Protein AF-A0A7V7DD39-F1 (afdb_monomer_lite)

Sequence (76 aa):
MKRLSMEELQQQINDWNSKYPVGTTVKVEGYDEEKVTKTEARILFEQKAVIYLEGHNGYFDLVDCAPIDESEDSGD

pLDDT: mean 86.34, std 12.82, range [43.47, 95.56]

Foldseek 3Di:
DDFDALVRLVVVLVVCCVVAPFQFWKDFAPDPDIWGFHHRWDDDPSGFTWTDTPPDPDIDGVVRIGTPDPPPDDDD

Secondary structure (DSSP, 8-state):
-PPPPHHHHHHHHHHHHHHS-TT-EEEETT-SSEEEB-S--EEETTTEEEEEBTT-SSEEEGGGEEE---------

Structure (mmCIF, N/CA/C/O backbone):
data_AF-A0A7V7DD39-F1
#
_entry.id   AF-A0A7V7DD39-F1
#
loop_
_atom_site.group_PDB
_atom_site.id
_atom_site.type_symbol
_atom_site.label_atom_id
_atom_site.label_alt_id
_atom_site.label_comp_id
_atom_site.label_asym_id
_atom_site.label_entity_id
_atom_site.label_seq_id
_atom_site.pdbx_PDB_ins_code
_atom_site.Cartn_x
_atom_site.Cartn_y
_atom_site.Cartn_z
_atom_site.occupancy
_atom_site.B_iso_or_equiv
_atom_site.auth_seq_id
_atom_site.auth_comp_id
_atom_site.auth_asym_id
_atom_site.auth_atom_id
_atom_site.pdbx_PDB_model_num
ATOM 1 N N . MET A 1 1 ? 2.514 -6.275 -20.766 1.00 53.47 1 MET A N 1
ATOM 2 C CA . MET A 1 1 ? 2.443 -5.436 -19.550 1.00 53.47 1 MET A CA 1
ATOM 3 C C . MET A 1 1 ? 3.611 -4.468 -19.561 1.00 53.47 1 MET A C 1
ATOM 5 O O . MET A 1 1 ? 4.739 -4.906 -19.757 1.00 53.47 1 MET A O 1
ATOM 9 N N . LYS A 1 2 ? 3.337 -3.165 -19.463 1.00 61.34 2 LYS A N 1
ATOM 10 C CA . LYS A 1 2 ? 4.359 -2.112 -19.454 1.00 61.34 2 LYS A CA 1
ATOM 11 C C . LYS A 1 2 ? 5.068 -2.158 -18.095 1.00 61.34 2 LYS A C 1
ATOM 13 O O . LYS A 1 2 ? 4.394 -2.100 -17.074 1.00 61.34 2 LYS A O 1
ATOM 18 N N . ARG A 1 3 ? 6.391 -2.340 -18.076 1.00 69.00 3 ARG A N 1
ATOM 19 C CA . ARG A 1 3 ? 7.185 -2.164 -16.850 1.00 69.00 3 ARG A CA 1
ATOM 20 C C . ARG A 1 3 ? 7.322 -0.665 -16.613 1.00 69.00 3 ARG A C 1
ATOM 22 O O . ARG A 1 3 ? 7.713 0.039 -17.543 1.00 69.00 3 ARG A O 1
ATOM 29 N N . LEU A 1 4 ? 6.966 -0.207 -15.417 1.00 76.75 4 LEU A N 1
ATOM 30 C CA . LEU A 1 4 ? 7.210 1.171 -15.000 1.00 76.75 4 LEU A CA 1
ATOM 31 C C . LEU A 1 4 ? 8.723 1.387 -14.895 1.00 76.75 4 LEU A C 1
ATOM 33 O O . LEU A 1 4 ? 9.459 0.499 -14.458 1.00 76.75 4 LEU A O 1
ATOM 37 N N . SER A 1 5 ? 9.182 2.549 -15.340 1.00 87.25 5 SER A N 1
ATOM 38 C CA . SER A 1 5 ? 10.536 3.021 -15.067 1.00 87.25 5 SER A CA 1
ATOM 39 C C . SER A 1 5 ? 10.708 3.325 -13.572 1.00 87.25 5 SER A C 1
ATOM 41 O O . SER A 1 5 ? 9.730 3.478 -12.838 1.00 87.25 5 SER A O 1
ATOM 43 N N . MET A 1 6 ? 11.959 3.423 -13.110 1.00 85.75 6 MET A N 1
ATOM 44 C CA . MET A 1 6 ? 12.255 3.782 -11.715 1.00 85.75 6 MET A CA 1
ATOM 45 C C . MET A 1 6 ? 11.613 5.130 -11.350 1.00 85.75 6 MET A C 1
ATOM 47 O O . MET A 1 6 ? 10.979 5.252 -10.308 1.00 85.75 6 MET A O 1
ATOM 51 N N . GLU A 1 7 ? 11.700 6.112 -12.249 1.00 89.50 7 GLU A N 1
ATOM 52 C CA . GLU A 1 7 ? 11.123 7.445 -12.053 1.00 89.50 7 GLU A CA 1
ATOM 53 C C . GLU A 1 7 ? 9.599 7.394 -11.873 1.00 89.50 7 GLU A C 1
ATOM 55 O O . GLU A 1 7 ? 9.069 8.021 -10.958 1.00 89.50 7 GLU A O 1
ATOM 60 N N . GLU A 1 8 ? 8.895 6.594 -12.681 1.00 89.88 8 GLU A N 1
ATOM 61 C CA . GLU A 1 8 ? 7.444 6.405 -12.548 1.00 89.88 8 GLU A CA 1
ATOM 62 C C . GLU A 1 8 ? 7.072 5.712 -11.226 1.00 89.88 8 GLU A C 1
ATOM 64 O O . GLU A 1 8 ? 6.106 6.112 -10.578 1.00 89.88 8 GLU A O 1
ATOM 69 N N . LEU A 1 9 ? 7.846 4.707 -10.797 1.00 90.94 9 LEU A N 1
ATOM 70 C CA . LEU A 1 9 ? 7.638 4.037 -9.506 1.00 90.94 9 LEU A CA 1
ATOM 71 C C . LEU A 1 9 ? 7.843 4.998 -8.335 1.00 90.94 9 LEU A C 1
ATOM 73 O O . LEU 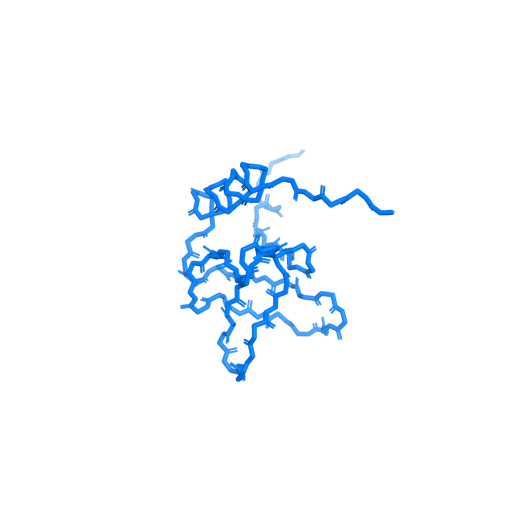A 1 9 ? 7.040 5.026 -7.404 1.00 90.94 9 LEU A O 1
ATOM 77 N N . GLN A 1 10 ? 8.909 5.794 -8.385 1.00 91.50 10 GLN A N 1
ATOM 78 C CA . GLN A 1 10 ? 9.207 6.762 -7.340 1.00 91.50 10 GLN A CA 1
ATOM 79 C C . GLN A 1 10 ? 8.130 7.843 -7.272 1.00 91.50 10 GLN A C 1
ATOM 81 O O . GLN A 1 10 ? 7.703 8.203 -6.175 1.00 91.50 10 GLN A O 1
ATOM 86 N N . GLN A 1 11 ? 7.658 8.330 -8.423 1.00 93.12 11 GLN A N 1
A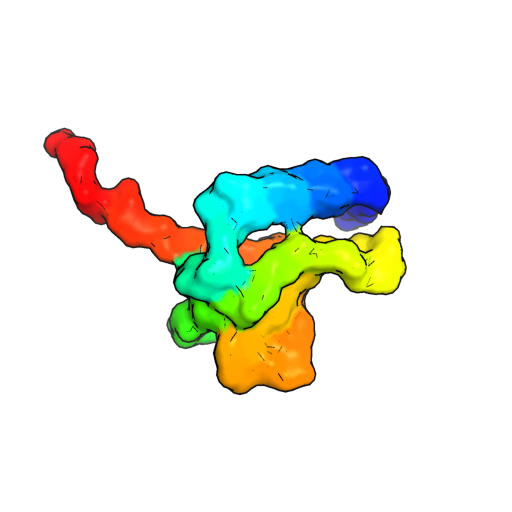TOM 87 C CA . GLN A 1 11 ? 6.565 9.294 -8.472 1.00 93.12 11 GLN A CA 1
ATOM 88 C C . GLN A 1 11 ? 5.286 8.710 -7.870 1.00 93.12 11 GLN A C 1
ATOM 90 O O . GLN A 1 11 ? 4.676 9.349 -7.020 1.00 93.12 11 GLN A O 1
ATOM 95 N N . GLN A 1 12 ? 4.927 7.474 -8.227 1.00 92.00 12 GLN A N 1
ATOM 96 C CA . GLN A 1 12 ? 3.755 6.796 -7.673 1.00 92.00 12 GLN A CA 1
ATOM 97 C C . GLN A 1 12 ? 3.830 6.664 -6.145 1.00 92.00 12 GLN A C 1
ATOM 99 O O . GLN A 1 12 ? 2.844 6.905 -5.452 1.00 92.00 12 GLN A O 1
ATOM 104 N N . ILE A 1 13 ? 5.001 6.311 -5.613 1.00 93.25 13 ILE A N 1
ATOM 105 C CA . ILE A 1 13 ? 5.230 6.217 -4.167 1.00 93.25 13 ILE A CA 1
ATOM 106 C C . ILE A 1 13 ? 5.113 7.583 -3.496 1.00 93.25 13 ILE A C 1
ATOM 108 O O . ILE A 1 13 ? 4.483 7.694 -2.448 1.00 93.25 13 ILE A O 1
ATOM 112 N N . ASN A 1 14 ? 5.705 8.617 -4.090 1.00 94.06 14 ASN A N 1
ATOM 113 C CA . ASN A 1 14 ? 5.642 9.970 -3.549 1.00 94.06 14 ASN A CA 1
ATOM 114 C C . ASN A 1 14 ? 4.199 10.485 -3.526 1.00 94.06 14 ASN A C 1
ATOM 116 O O . ASN A 1 14 ? 3.759 11.017 -2.510 1.00 94.06 14 ASN A O 1
ATOM 120 N N . ASP A 1 15 ? 3.455 10.280 -4.614 1.00 93.44 15 ASP A N 1
ATOM 121 C CA . ASP A 1 15 ? 2.048 10.666 -4.716 1.00 93.44 15 ASP A CA 1
ATOM 122 C C . ASP A 1 15 ? 1.195 9.922 -3.686 1.00 93.44 15 ASP A C 1
ATOM 124 O O . ASP A 1 15 ? 0.323 10.524 -3.059 1.00 93.44 15 ASP A O 1
ATOM 128 N N . TRP A 1 16 ? 1.463 8.628 -3.486 1.00 93.06 16 TRP A N 1
ATOM 129 C CA . TRP A 1 16 ? 0.794 7.831 -2.466 1.00 93.06 16 TRP A CA 1
ATOM 130 C C . TRP A 1 16 ? 1.094 8.349 -1.063 1.00 93.06 16 TRP A C 1
ATOM 132 O O . TRP A 1 16 ? 0.173 8.729 -0.353 1.00 93.06 16 TRP A O 1
ATOM 142 N N . ASN A 1 17 ? 2.368 8.420 -0.674 1.00 93.31 17 ASN A N 1
ATOM 143 C CA . ASN A 1 17 ? 2.773 8.827 0.675 1.00 93.31 17 ASN A CA 1
ATOM 144 C C . ASN A 1 17 ? 2.358 10.271 0.992 1.00 93.31 17 ASN A C 1
ATOM 146 O O . ASN A 1 17 ? 2.072 10.593 2.141 1.00 93.31 17 ASN A O 1
ATOM 150 N N . SER A 1 18 ? 2.286 11.140 -0.023 1.00 93.81 18 SER A N 1
ATOM 151 C CA . SER A 1 18 ? 1.807 12.514 0.139 1.00 93.81 18 SER A CA 1
ATOM 152 C C . SER A 1 18 ? 0.300 12.604 0.383 1.00 93.81 18 SER A C 1
ATOM 154 O O . SER A 1 18 ? -0.142 13.592 0.967 1.00 93.81 18 SER A O 1
ATOM 156 N N . LYS A 1 19 ? -0.491 11.640 -0.101 1.00 92.06 19 LYS A N 1
ATOM 157 C CA . LYS A 1 19 ? -1.953 11.612 0.065 1.00 92.06 19 LYS A CA 1
ATOM 158 C C . LYS A 1 19 ? -2.388 10.756 1.254 1.00 92.06 19 LYS A C 1
ATOM 160 O O . LYS A 1 19 ? -3.343 11.107 1.936 1.00 92.06 19 LYS A O 1
ATOM 165 N N . TYR A 1 20 ? -1.674 9.662 1.501 1.00 92.12 20 TYR A N 1
ATOM 166 C CA . TYR A 1 20 ? -2.056 8.582 2.405 1.00 92.12 20 TYR A CA 1
ATOM 167 C C . TYR A 1 20 ? -0.902 8.268 3.370 1.00 92.12 20 TYR A C 1
ATOM 169 O O . TYR A 1 20 ? 0.014 7.515 3.017 1.00 92.12 20 TYR A O 1
ATOM 177 N N . PRO A 1 21 ? -0.902 8.856 4.579 1.00 91.44 21 PRO A N 1
ATOM 178 C CA . PRO A 1 21 ? 0.125 8.579 5.575 1.00 91.44 21 PRO A CA 1
ATOM 179 C C . PRO A 1 21 ? 0.021 7.148 6.133 1.00 91.44 21 PRO A C 1
ATOM 181 O O . PRO A 1 21 ? -0.935 6.405 5.907 1.00 91.44 21 PRO A O 1
ATOM 184 N N . VAL A 1 22 ? 1.024 6.743 6.913 1.00 93.94 22 VAL A N 1
ATOM 185 C CA . VAL A 1 22 ? 0.970 5.480 7.665 1.00 93.94 22 VAL A CA 1
ATOM 186 C C . VAL A 1 22 ? -0.242 5.473 8.597 1.00 93.94 22 VAL A C 1
ATOM 188 O O . VAL A 1 22 ? -0.466 6.439 9.325 1.00 93.94 22 VAL A O 1
ATOM 191 N N . GLY A 1 23 ? -0.997 4.376 8.593 1.00 93.38 23 GLY A N 1
ATOM 192 C CA . GLY A 1 23 ? -2.266 4.254 9.304 1.00 93.38 23 GLY A CA 1
ATOM 193 C C . GLY A 1 23 ? -3.495 4.430 8.410 1.00 93.38 23 GLY A C 1
ATOM 194 O O . GLY A 1 23 ? -4.609 4.280 8.901 1.00 93.38 23 GLY A O 1
ATOM 195 N N . THR A 1 24 ? -3.324 4.711 7.114 1.00 92.88 24 THR A N 1
ATOM 196 C CA . THR A 1 24 ? -4.430 4.695 6.149 1.00 92.88 24 THR A CA 1
ATOM 197 C C . THR A 1 24 ? -5.001 3.287 6.002 1.00 92.88 24 THR A C 1
ATOM 199 O O . THR A 1 24 ? -4.266 2.311 5.820 1.00 92.88 24 THR A O 1
ATOM 202 N N . THR A 1 25 ? -6.326 3.189 6.043 1.00 94.00 25 THR A N 1
ATOM 203 C CA . THR A 1 25 ? -7.042 1.959 5.720 1.00 94.00 25 THR A CA 1
ATOM 204 C C . THR A 1 25 ? -7.041 1.758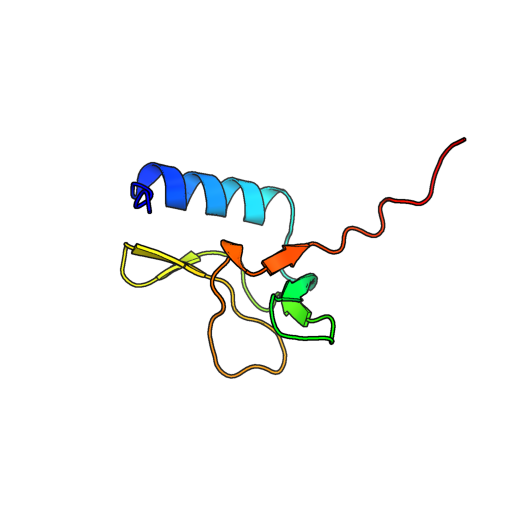 4.205 1.00 94.00 25 THR A C 1
ATOM 206 O O . THR A 1 25 ? -7.308 2.674 3.426 1.00 94.00 25 THR A O 1
ATOM 209 N N . VAL A 1 26 ? -6.717 0.547 3.770 1.00 93.75 26 VAL A N 1
ATOM 210 C CA . VAL A 1 26 ? -6.663 0.132 2.372 1.00 93.75 26 VAL A CA 1
ATOM 211 C C . VAL A 1 26 ? -7.359 -1.211 2.201 1.00 93.75 26 VAL A C 1
ATOM 213 O O . VAL A 1 26 ? -7.375 -2.055 3.100 1.00 93.75 26 VAL A O 1
ATOM 216 N N . LYS A 1 27 ? -7.897 -1.438 1.011 1.00 93.88 27 LYS A N 1
ATOM 217 C CA . LYS A 1 27 ? -8.398 -2.728 0.562 1.00 93.88 27 LYS A CA 1
ATOM 218 C C . LYS A 1 27 ? -7.393 -3.349 -0.397 1.00 93.88 27 LYS A C 1
ATOM 220 O O . LYS A 1 27 ? -6.914 -2.678 -1.307 1.00 93.88 27 LYS A O 1
ATOM 225 N N . VAL A 1 28 ? -7.074 -4.621 -0.183 1.00 92.44 28 VAL A N 1
ATOM 226 C CA . VAL A 1 28 ? -6.119 -5.367 -1.012 1.00 92.44 28 VAL A CA 1
ATOM 227 C C . VAL A 1 28 ? -6.881 -6.307 -1.936 1.00 92.44 28 VAL A C 1
ATOM 229 O O . VAL A 1 28 ? -7.789 -7.008 -1.488 1.00 92.44 28 VAL A O 1
ATOM 232 N N . GLU A 1 29 ? -6.510 -6.355 -3.213 1.00 90.69 29 GLU A N 1
ATOM 233 C CA . GLU A 1 29 ? -7.089 -7.312 -4.154 1.00 90.69 29 GLU A CA 1
ATOM 234 C C . GLU A 1 29 ? -6.883 -8.757 -3.658 1.00 90.69 29 GLU A C 1
ATOM 236 O O . GLU A 1 29 ? -5.787 -9.166 -3.274 1.00 90.69 29 GLU A O 1
ATOM 241 N N . GLY A 1 30 ? -7.968 -9.536 -3.616 1.00 89.19 30 GLY A N 1
ATOM 242 C CA . GLY A 1 30 ? -7.960 -10.907 -3.094 1.00 89.19 30 GLY A CA 1
ATOM 243 C C . GLY A 1 30 ? -8.153 -11.036 -1.578 1.00 89.19 30 GLY A C 1
ATOM 244 O O . GLY A 1 30 ? -8.212 -12.162 -1.086 1.00 89.19 30 GLY A O 1
ATOM 245 N N . TYR A 1 31 ? -8.297 -9.927 -0.845 1.00 88.00 31 TYR A N 1
ATOM 246 C CA . TYR A 1 31 ? -8.675 -9.927 0.569 1.00 88.00 31 TYR A CA 1
ATOM 247 C C . TYR A 1 31 ? -10.030 -9.237 0.761 1.00 88.00 31 TYR A C 1
ATOM 249 O O . TYR A 1 31 ? -10.242 -8.109 0.318 1.00 88.00 31 TYR A O 1
ATOM 257 N N . ASP A 1 32 ? -10.947 -9.907 1.460 1.00 86.88 32 ASP A N 1
ATOM 258 C CA . ASP A 1 32 ? -12.253 -9.334 1.811 1.00 86.88 32 ASP A CA 1
ATOM 259 C C . ASP A 1 32 ? -12.165 -8.318 2.958 1.00 86.88 32 ASP A C 1
ATOM 261 O O . ASP A 1 32 ? -13.014 -7.438 3.082 1.00 86.88 32 ASP A O 1
ATOM 265 N N . GLU A 1 33 ? -11.129 -8.427 3.788 1.00 90.19 33 GLU A N 1
ATOM 266 C CA . GLU A 1 33 ? -10.925 -7.572 4.951 1.00 90.19 33 GLU A CA 1
ATOM 267 C C . GLU A 1 33 ? -10.122 -6.317 4.615 1.00 90.19 33 GLU A C 1
ATOM 269 O O . GLU A 1 33 ? -9.096 -6.369 3.930 1.00 90.19 33 GLU A O 1
ATOM 274 N N . GLU A 1 34 ? -10.532 -5.212 5.222 1.00 92.38 34 GLU A N 1
ATOM 275 C CA . GLU A 1 34 ? -9.778 -3.967 5.252 1.00 92.38 34 GLU A CA 1
ATOM 276 C C . GLU A 1 34 ? -8.472 -4.152 6.030 1.00 92.38 34 GLU A C 1
ATOM 278 O O . GLU A 1 34 ? -8.402 -4.872 7.033 1.00 92.38 34 GLU A O 1
ATOM 283 N N . LYS A 1 35 ? -7.409 -3.511 5.551 1.00 92.81 35 LYS A N 1
ATOM 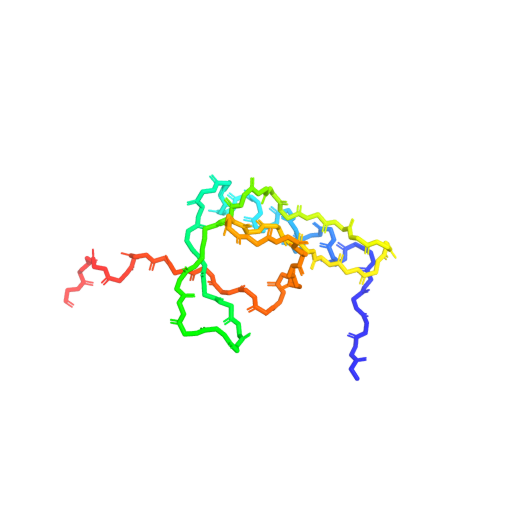284 C CA . LYS A 1 35 ? -6.072 -3.582 6.139 1.00 92.81 35 LYS A CA 1
ATOM 285 C C . LYS A 1 35 ? -5.546 -2.180 6.377 1.00 92.81 35 LYS A C 1
ATOM 287 O O . LYS A 1 35 ? -5.893 -1.249 5.668 1.00 92.81 35 LYS A O 1
ATOM 292 N N . VAL A 1 36 ? -4.677 -2.029 7.366 1.00 94.56 36 VAL A N 1
ATOM 293 C CA . VAL A 1 36 ? -4.104 -0.727 7.724 1.00 94.56 36 VAL A CA 1
ATOM 294 C C . VAL A 1 36 ? -2.645 -0.689 7.304 1.00 94.56 36 VAL A C 1
ATOM 296 O O . VAL A 1 36 ? -1.907 -1.650 7.544 1.00 94.56 36 VAL A O 1
ATOM 299 N N . THR A 1 37 ? -2.213 0.406 6.679 1.00 94.88 37 THR A N 1
ATOM 300 C CA . THR A 1 37 ? -0.805 0.591 6.322 1.00 94.88 37 THR A CA 1
ATOM 301 C C . THR A 1 37 ? 0.058 0.694 7.578 1.00 94.88 37 THR A C 1
ATOM 303 O O . THR A 1 37 ? -0.186 1.494 8.477 1.00 94.88 37 THR A O 1
ATOM 306 N N . LYS A 1 38 ? 1.098 -0.137 7.642 1.00 95.56 38 LYS A N 1
ATOM 307 C CA . LYS A 1 38 ? 2.098 -0.161 8.717 1.00 95.56 38 LYS A CA 1
ATOM 308 C C . LYS A 1 38 ? 3.287 0.745 8.420 1.00 95.56 38 LYS A C 1
ATOM 310 O O . LYS A 1 38 ? 3.948 1.237 9.331 1.00 95.56 38 LYS A O 1
ATOM 315 N N . THR A 1 39 ? 3.605 0.909 7.141 1.00 93.56 39 THR A N 1
ATOM 316 C CA . THR A 1 39 ? 4.736 1.711 6.673 1.00 93.56 39 THR A CA 1
ATOM 317 C C . THR A 1 39 ? 4.334 2.527 5.460 1.00 93.56 39 THR A C 1
ATOM 319 O O . THR A 1 39 ? 3.375 2.191 4.768 1.00 93.56 39 THR A O 1
ATOM 322 N N . GLU A 1 40 ? 5.130 3.549 5.163 1.00 94.38 40 GLU A N 1
ATOM 323 C CA . GLU A 1 40 ? 5.066 4.262 3.892 1.00 94.38 40 GLU A CA 1
ATOM 324 C C . GLU A 1 40 ? 5.353 3.305 2.722 1.00 94.38 40 GLU A C 1
ATOM 326 O O . GLU A 1 40 ? 6.028 2.274 2.881 1.00 94.38 40 GLU A O 1
ATOM 331 N N . ALA A 1 41 ? 4.835 3.651 1.544 1.00 94.56 41 ALA A N 1
ATOM 332 C CA . ALA A 1 41 ? 5.155 2.972 0.300 1.00 94.56 41 ALA A CA 1
ATOM 333 C C . ALA A 1 41 ? 6.635 3.159 -0.038 1.00 94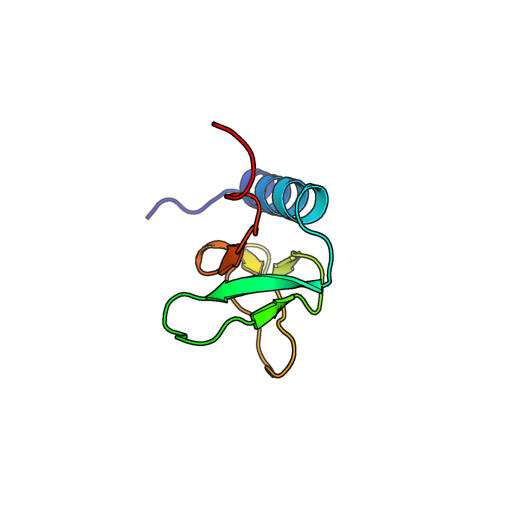.56 41 ALA A C 1
ATOM 335 O O . ALA A 1 41 ? 7.216 4.225 0.183 1.00 94.56 41 ALA A O 1
ATOM 336 N N . ARG A 1 42 ? 7.260 2.104 -0.564 1.00 93.44 42 ARG A N 1
ATOM 337 C CA . ARG A 1 42 ? 8.687 2.093 -0.906 1.00 93.44 42 ARG A CA 1
ATOM 338 C C . ARG A 1 42 ? 8.984 1.190 -2.091 1.00 93.44 42 A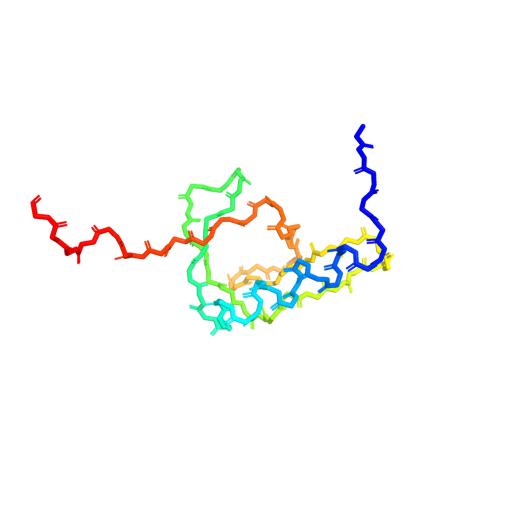RG A C 1
ATOM 340 O O . ARG A 1 42 ? 8.246 0.246 -2.359 1.00 93.44 42 ARG A O 1
ATOM 347 N N . ILE A 1 43 ? 10.095 1.455 -2.777 1.00 92.25 43 ILE A N 1
ATOM 348 C CA . ILE A 1 43 ? 10.569 0.592 -3.861 1.00 92.25 43 ILE A CA 1
ATOM 349 C C . ILE A 1 43 ? 11.256 -0.635 -3.254 1.00 92.25 43 ILE A C 1
ATOM 351 O O . ILE A 1 43 ? 12.161 -0.508 -2.429 1.00 92.25 43 ILE A O 1
ATOM 355 N N . LEU A 1 44 ? 10.847 -1.825 -3.687 1.00 90.06 44 LEU A N 1
ATOM 356 C CA . LEU A 1 44 ? 11.493 -3.092 -3.378 1.00 90.06 44 LEU A CA 1
ATOM 357 C C . LEU A 1 44 ? 12.122 -3.680 -4.643 1.00 90.06 44 LEU A C 1
ATOM 359 O O . LEU A 1 44 ? 11.538 -3.632 -5.729 1.00 90.06 44 LEU A O 1
ATOM 363 N N . PHE A 1 45 ? 13.332 -4.225 -4.485 1.00 82.44 45 PHE A N 1
ATOM 364 C CA . PHE A 1 45 ? 14.122 -4.834 -5.563 1.00 82.44 45 PHE A CA 1
ATOM 365 C C . PHE A 1 45 ? 14.315 -3.932 -6.794 1.00 82.44 45 PHE A C 1
ATOM 367 O O . PHE A 1 45 ? 14.435 -4.441 -7.903 1.00 82.44 45 PHE A O 1
ATOM 374 N N . GLU A 1 46 ? 14.290 -2.604 -6.613 1.00 79.19 46 GLU A N 1
ATOM 375 C CA . GLU A 1 46 ? 14.429 -1.597 -7.686 1.00 79.19 46 GLU A CA 1
ATOM 376 C C . GLU A 1 46 ? 13.397 -1.737 -8.825 1.00 79.19 46 GLU A C 1
ATOM 378 O O . GLU A 1 46 ? 13.565 -1.176 -9.906 1.00 79.19 46 GLU A O 1
ATOM 383 N N . GLN A 1 47 ? 12.322 -2.499 -8.599 1.00 85.00 47 GLN A N 1
ATOM 384 C CA . GLN A 1 47 ? 11.400 -2.915 -9.658 1.00 85.00 47 GLN A CA 1
ATOM 385 C C . GLN A 1 47 ? 9.927 -2.761 -9.296 1.00 85.00 47 GLN A C 1
ATOM 387 O O . GLN A 1 47 ? 9.088 -2.795 -10.198 1.00 85.00 47 GLN A O 1
ATOM 392 N N . LYS A 1 48 ? 9.587 -2.630 -8.009 1.00 88.81 48 LYS A N 1
ATOM 393 C CA . LYS A 1 48 ? 8.192 -2.633 -7.557 1.00 88.81 48 LYS A CA 1
ATOM 394 C C . LYS A 1 48 ? 7.952 -1.661 -6.417 1.00 88.81 48 LYS A C 1
ATOM 396 O O . LYS A 1 48 ? 8.753 -1.601 -5.492 1.00 88.81 48 LYS A O 1
ATOM 401 N N . ALA A 1 49 ? 6.830 -0.952 -6.464 1.00 93.25 49 ALA A N 1
ATOM 402 C CA . ALA A 1 49 ? 6.321 -0.192 -5.332 1.00 93.25 49 ALA A CA 1
ATOM 403 C C . ALA A 1 49 ? 5.536 -1.132 -4.412 1.00 93.25 49 ALA A C 1
ATOM 405 O O . ALA A 1 49 ? 4.626 -1.819 -4.873 1.00 93.25 49 ALA A O 1
ATOM 406 N N . VAL A 1 50 ? 5.896 -1.168 -3.130 1.00 94.31 50 VAL A N 1
ATOM 407 C CA . VAL A 1 50 ? 5.283 -2.058 -2.139 1.00 94.31 50 VAL A CA 1
ATOM 408 C C . VAL A 1 50 ? 4.955 -1.326 -0.843 1.00 94.31 50 VAL A C 1
ATOM 410 O O . VAL A 1 50 ? 5.615 -0.346 -0.487 1.00 94.31 50 VAL A O 1
ATOM 413 N N . ILE A 1 51 ? 3.987 -1.861 -0.101 1.00 94.62 51 ILE A N 1
ATOM 414 C CA . ILE A 1 51 ? 3.615 -1.426 1.250 1.00 94.62 51 ILE A CA 1
ATOM 415 C C . ILE A 1 51 ? 3.563 -2.608 2.213 1.00 94.62 51 ILE A C 1
ATOM 417 O O . ILE A 1 51 ? 3.423 -3.765 1.816 1.00 94.62 51 ILE A O 1
ATOM 421 N N . TYR A 1 52 ? 3.689 -2.306 3.500 1.00 94.62 52 TYR A N 1
ATOM 422 C CA . TYR A 1 52 ? 3.536 -3.276 4.577 1.00 94.62 52 TYR A CA 1
ATOM 423 C C . TYR A 1 52 ? 2.246 -2.960 5.314 1.00 94.62 52 TYR A C 1
ATOM 425 O O . TYR A 1 52 ? 1.947 -1.792 5.564 1.00 94.62 52 TYR A O 1
ATOM 433 N N . LEU A 1 53 ? 1.500 -4.001 5.666 1.00 94.19 53 LEU A N 1
ATOM 434 C CA . LEU A 1 53 ? 0.204 -3.884 6.321 1.00 94.19 53 LEU A CA 1
ATOM 435 C C . LEU A 1 53 ? 0.274 -4.450 7.737 1.00 94.19 53 LEU A C 1
ATOM 437 O O . LEU A 1 53 ? 1.020 -5.393 8.014 1.00 94.19 53 LEU A O 1
ATOM 441 N N . GLU A 1 54 ? -0.507 -3.871 8.638 1.00 93.81 54 GLU A N 1
ATOM 442 C CA . GLU A 1 54 ? -0.637 -4.363 10.004 1.00 93.81 54 GLU A CA 1
ATOM 443 C C . GLU A 1 54 ? -1.238 -5.776 10.020 1.00 93.81 54 GLU A C 1
ATOM 445 O O . GLU A 1 54 ? -2.130 -6.115 9.241 1.00 93.81 54 GLU A O 1
ATOM 450 N N . GLY A 1 55 ? -0.710 -6.630 10.900 1.00 90.88 55 GLY A N 1
ATOM 451 C CA . GLY A 1 55 ? -1.138 -8.028 11.019 1.00 90.88 55 GLY A CA 1
ATOM 452 C C . GLY A 1 55 ? -0.627 -8.974 9.923 1.00 90.88 55 GLY A C 1
ATOM 453 O O . GLY A 1 55 ? -0.952 -10.158 9.968 1.00 90.88 55 GLY A O 1
ATOM 454 N N . HIS A 1 56 ? 0.199 -8.501 8.980 1.00 89.50 56 HIS A N 1
ATOM 455 C CA . HIS A 1 56 ? 0.775 -9.326 7.910 1.00 89.50 56 HIS A CA 1
ATOM 456 C C . HIS A 1 56 ? 2.304 -9.375 7.958 1.00 89.50 56 HIS A C 1
ATOM 458 O O . HIS A 1 56 ? 2.975 -8.367 8.160 1.00 89.50 56 HIS A O 1
ATOM 464 N N . ASN A 1 57 ? 2.869 -10.561 7.715 1.00 86.19 57 ASN A N 1
ATOM 465 C CA . ASN A 1 57 ? 4.322 -10.803 7.700 1.00 86.19 57 ASN A CA 1
ATOM 466 C C . ASN A 1 57 ? 4.935 -10.691 6.290 1.00 86.19 57 ASN A C 1
ATOM 468 O O . ASN A 1 57 ? 5.937 -11.338 5.988 1.00 86.19 57 ASN A O 1
ATOM 472 N N . GLY A 1 58 ? 4.316 -9.905 5.410 1.00 90.44 58 GLY A N 1
ATOM 473 C CA . GLY A 1 58 ? 4.703 -9.768 4.009 1.00 90.44 58 GLY A CA 1
ATOM 474 C C . GLY A 1 58 ? 4.540 -8.342 3.500 1.00 90.44 58 GLY A C 1
ATOM 475 O O . GLY A 1 58 ? 4.044 -7.464 4.206 1.00 90.44 58 GLY A O 1
ATOM 476 N N . TYR A 1 59 ? 4.984 -8.132 2.266 1.00 92.38 59 TYR A N 1
ATOM 477 C CA . TYR A 1 59 ? 4.735 -6.909 1.519 1.00 92.38 59 TYR A CA 1
ATOM 478 C C . TYR A 1 59 ? 3.629 -7.148 0.494 1.00 92.38 59 TYR A C 1
ATOM 480 O O . TYR A 1 59 ? 3.466 -8.263 -0.002 1.00 92.38 59 TYR A O 1
ATOM 488 N N . PHE A 1 60 ? 2.913 -6.083 0.168 1.00 93.19 60 PHE A N 1
ATOM 489 C CA . PHE A 1 60 ? 1.883 -6.067 -0.860 1.00 93.19 60 PHE A CA 1
ATOM 490 C C . PHE A 1 60 ? 2.290 -5.090 -1.950 1.00 93.19 60 PHE A C 1
ATOM 492 O O . PHE A 1 60 ? 2.868 -4.041 -1.650 1.00 93.19 60 PHE A O 1
ATOM 499 N N . ASP A 1 61 ? 2.023 -5.445 -3.204 1.00 92.81 61 ASP A N 1
ATOM 500 C CA . ASP A 1 61 ? 2.249 -4.532 -4.316 1.00 92.81 61 ASP A CA 1
ATOM 501 C C . ASP A 1 61 ? 1.282 -3.348 -4.170 1.00 92.81 61 ASP A C 1
ATOM 503 O O . ASP A 1 61 ? 0.086 -3.513 -3.924 1.00 92.81 61 ASP A O 1
ATOM 507 N N . LEU A 1 62 ? 1.813 -2.131 -4.298 1.00 91.94 62 LEU A N 1
ATOM 508 C CA . LEU A 1 62 ? 1.045 -0.901 -4.099 1.00 91.94 62 LEU A CA 1
ATOM 509 C C . LEU A 1 62 ? -0.145 -0.812 -5.065 1.00 91.94 62 LEU A C 1
ATOM 511 O O . LEU A 1 62 ? -1.181 -0.264 -4.720 1.00 91.94 62 LEU A O 1
ATOM 515 N N . VAL A 1 63 ? 0.004 -1.379 -6.265 1.00 91.06 63 VAL A N 1
ATOM 516 C CA . VAL A 1 63 ? -1.044 -1.415 -7.296 1.00 91.06 63 VAL A CA 1
ATOM 517 C C . VAL A 1 63 ? -2.226 -2.313 -6.934 1.00 91.06 63 VAL A C 1
ATOM 519 O O . VAL A 1 63 ? -3.319 -2.075 -7.436 1.00 91.06 63 VAL A O 1
ATOM 522 N N . ASP A 1 64 ? -2.022 -3.293 -6.052 1.00 92.31 64 ASP A N 1
ATOM 523 C CA . ASP A 1 64 ? -3.079 -4.189 -5.571 1.00 92.31 64 ASP A CA 1
ATOM 524 C C . ASP A 1 64 ? -3.808 -3.590 -4.356 1.00 92.31 64 ASP A C 1
ATOM 526 O O . ASP A 1 64 ? -4.762 -4.179 -3.849 1.00 92.31 64 ASP A O 1
ATOM 530 N N . CYS A 1 65 ? -3.351 -2.433 -3.862 1.00 92.06 65 CYS A N 1
ATOM 531 C CA . CYS A 1 65 ? -3.872 -1.770 -2.674 1.00 92.06 65 CYS A CA 1
ATOM 532 C C . CYS A 1 65 ? -4.628 -0.495 -3.065 1.00 92.06 65 CYS A C 1
ATOM 534 O O . CYS A 1 65 ? -4.049 0.454 -3.590 1.00 92.06 65 CYS A O 1
ATOM 536 N N . ALA A 1 66 ? -5.920 -0.447 -2.756 1.00 92.12 66 ALA A N 1
ATOM 537 C CA . ALA A 1 66 ? -6.761 0.725 -2.959 1.00 92.12 66 ALA A CA 1
ATOM 538 C C . ALA A 1 66 ? -7.065 1.395 -1.609 1.00 92.12 66 ALA A C 1
ATOM 540 O O . ALA A 1 66 ? -7.492 0.702 -0.684 1.00 92.12 66 ALA A O 1
ATOM 541 N N . PRO A 1 67 ? -6.864 2.713 -1.453 1.00 92.12 67 PRO A N 1
ATOM 542 C CA . PRO A 1 67 ? -7.233 3.412 -0.232 1.00 92.12 67 PRO A CA 1
ATOM 543 C C . PRO A 1 67 ? -8.757 3.450 -0.113 1.00 92.12 67 PRO A C 1
ATOM 545 O O . PRO A 1 67 ? -9.455 3.725 -1.090 1.00 92.12 67 PRO A O 1
ATOM 548 N N . ILE A 1 68 ? -9.264 3.157 1.082 1.00 87.19 68 ILE A N 1
ATOM 549 C CA . ILE A 1 68 ? -10.679 3.334 1.420 1.00 87.19 68 ILE A CA 1
ATOM 550 C C . ILE A 1 68 ? -10.768 4.714 2.053 1.00 87.19 68 ILE A C 1
ATOM 552 O O . ILE A 1 68 ? -10.599 4.885 3.256 1.00 87.19 68 ILE A O 1
ATOM 556 N N . ASP A 1 69 ? -10.885 5.725 1.201 1.00 69.25 69 ASP A N 1
ATOM 557 C CA . ASP A 1 69 ? -11.138 7.083 1.653 1.00 69.25 69 ASP A CA 1
ATOM 558 C C . ASP A 1 69 ? -12.622 7.148 2.035 1.00 69.25 69 ASP A C 1
ATOM 560 O O . ASP A 1 69 ? -13.485 7.023 1.169 1.00 69.25 69 ASP A O 1
ATOM 564 N N . GLU A 1 70 ? -12.944 7.324 3.318 1.00 58.69 70 GLU A N 1
ATOM 565 C CA . GLU A 1 70 ? -14.322 7.569 3.789 1.00 58.69 70 GLU A CA 1
ATOM 566 C C . GLU A 1 70 ? -14.855 8.958 3.352 1.00 58.69 70 GLU A C 1
ATOM 568 O O . GLU A 1 70 ? -15.736 9.528 3.989 1.00 58.69 70 GLU A O 1
ATOM 573 N N . SER A 1 71 ? -14.339 9.541 2.264 1.00 51.34 71 SER A N 1
ATOM 574 C CA . SER A 1 71 ? -14.779 10.828 1.713 1.00 51.34 71 SER A CA 1
ATOM 575 C C . SER A 1 71 ? -15.876 10.700 0.648 1.00 51.34 71 SER A C 1
ATOM 577 O O . SER A 1 71 ? -15.984 11.536 -0.245 1.00 51.34 71 SER A O 1
ATOM 579 N N . GLU A 1 72 ? -16.758 9.707 0.786 1.00 53.50 72 GLU A N 1
ATOM 580 C CA . GLU A 1 72 ? -18.131 9.787 0.269 1.00 53.50 72 GLU A CA 1
ATOM 581 C C . GLU A 1 72 ? -19.119 9.971 1.433 1.00 53.50 72 GLU A C 1
ATOM 583 O O . GLU A 1 72 ? -20.005 9.154 1.649 1.00 53.50 72 GLU A O 1
ATOM 588 N N . ASP A 1 73 ? -18.972 11.058 2.195 1.00 52.88 73 ASP A N 1
ATOM 589 C CA . ASP A 1 73 ? -20.098 11.665 2.917 1.00 52.88 73 ASP A CA 1
ATOM 590 C C . ASP A 1 73 ? -19.847 13.167 3.112 1.00 52.88 73 ASP A C 1
ATOM 592 O O . ASP A 1 73 ? -19.239 13.594 4.093 1.00 52.88 73 ASP A O 1
ATOM 596 N N . SER A 1 74 ? -20.245 13.977 2.123 1.00 57.47 74 SER A N 1
ATOM 597 C CA . SER A 1 74 ? -20.842 15.311 2.325 1.00 57.47 74 SER A CA 1
ATOM 598 C C . SER A 1 74 ? -21.158 16.015 0.995 1.00 57.47 74 SER A C 1
ATOM 600 O O . SER A 1 74 ? -20.268 16.581 0.360 1.00 57.47 74 SER A O 1
ATOM 602 N N . GLY A 1 75 ? -22.456 16.075 0.670 1.00 56.22 75 GLY A N 1
ATOM 603 C CA . GLY A 1 75 ? -23.101 17.098 -0.173 1.00 56.22 75 GLY A CA 1
ATOM 604 C C . GLY A 1 75 ? -23.378 16.664 -1.615 1.00 56.22 75 GLY A C 1
ATOM 605 O O . GLY A 1 75 ? -22.458 16.269 -2.318 1.00 56.22 75 GLY A O 1
ATOM 606 N N . ASP A 1 76 ? -24.584 16.745 -2.171 1.00 43.47 76 ASP A N 1
ATOM 607 C CA . ASP A 1 76 ? -25.925 17.214 -1.772 1.00 43.47 76 ASP A CA 1
ATOM 608 C C . ASP A 1 76 ? -26.906 16.605 -2.796 1.00 43.47 76 ASP A C 1
ATOM 610 O O . ASP A 1 76 ? -26.535 16.578 -3.998 1.00 43.47 76 ASP A O 1
#

Radius of gyration: 13.18 Å; chains: 1; bounding box: 40×28×31 Å